Protein AF-A0A2D8XAM4-F1 (afdb_monomer_lite)

Secondary structure (DSSP, 8-state):
-----EE----------TT-SSHHHHHHHHHHTGGGTHHHHHHHHHHSPPEES--TTTSTT---TT-S---EEE-TTS-EEE-

Foldseek 3Di:
DDDWDWDWDDDDDFDDDPPDPDPVVVVVVCVVVVVRPVVVVVVCRVPTDIDTDDCAVVDPPRHPPPDPDWAKDADPVGDIDTD

Radius of gyration: 14.54 Å; chains: 1; bounding box: 30×20×47 Å

Structure (mmCIF, N/CA/C/O backbone):
data_AF-A0A2D8XAM4-F1
#
_entry.id   AF-A0A2D8XAM4-F1
#
loop_
_atom_site.group_PDB
_atom_site.id
_atom_site.type_symbol
_atom_site.label_atom_id
_atom_site.label_alt_id
_atom_site.label_comp_id
_atom_site.label_asym_id
_atom_site.label_entity_id
_atom_site.label_seq_id
_atom_site.pdbx_PDB_ins_code
_atom_site.Cartn_x
_atom_site.Cartn_y
_atom_site.Cartn_z
_atom_site.occupancy
_atom_site.B_iso_or_equiv
_atom_site.auth_seq_id
_atom_site.auth_comp_id
_atom_site.auth_asym_id
_atom_site.auth_atom_id
_atom_site.pdbx_PDB_model_num
ATOM 1 N N . MET A 1 1 ? -13.925 6.512 28.802 1.00 70.25 1 MET A N 1
ATOM 2 C CA . MET A 1 1 ? -13.967 6.592 27.327 1.00 70.25 1 MET A CA 1
ATOM 3 C C . MET A 1 1 ? -12.834 5.733 26.797 1.00 70.25 1 MET A C 1
ATOM 5 O O . MET A 1 1 ? -11.733 5.867 27.313 1.00 70.25 1 MET A O 1
ATOM 9 N N . GLN A 1 2 ? -13.109 4.828 25.861 1.00 92.06 2 GLN A N 1
ATOM 10 C CA . GLN A 1 2 ? -12.108 3.962 25.231 1.00 92.06 2 GLN A CA 1
ATOM 11 C C . GLN A 1 2 ? -12.258 4.093 23.709 1.00 92.06 2 GLN A C 1
ATOM 13 O O . GLN A 1 2 ? -13.380 4.212 23.219 1.00 92.06 2 GLN A O 1
ATOM 18 N N . ARG A 1 3 ? -11.125 4.162 22.997 1.00 94.81 3 ARG A N 1
ATOM 19 C CA . ARG A 1 3 ? -11.036 4.244 21.533 1.00 94.81 3 ARG A CA 1
ATOM 20 C C . ARG A 1 3 ? -10.399 2.956 21.020 1.00 94.81 3 ARG A C 1
ATOM 22 O O . ARG A 1 3 ? -9.342 2.580 21.521 1.00 94.81 3 ARG A O 1
ATOM 29 N N . SER A 1 4 ? -11.007 2.348 20.009 1.00 94.88 4 SER A N 1
ATOM 30 C CA . SER A 1 4 ? -10.440 1.222 19.258 1.00 94.88 4 SER A CA 1
ATOM 31 C C . SER A 1 4 ? -10.079 1.671 17.846 1.00 94.88 4 SER A C 1
ATOM 33 O O . SER A 1 4 ? -10.769 2.519 17.281 1.00 94.88 4 SER A O 1
ATOM 35 N N . VAL A 1 5 ? -9.001 1.115 17.299 1.00 94.25 5 VAL A N 1
ATOM 36 C CA . VAL A 1 5 ? -8.537 1.345 15.924 1.00 94.25 5 VAL A CA 1
ATOM 37 C C . VAL A 1 5 ? -8.556 0.007 15.201 1.00 94.25 5 VAL A C 1
ATOM 39 O O . VAL A 1 5 ? -8.253 -1.024 15.809 1.00 94.25 5 VAL A O 1
ATOM 42 N N . TYR A 1 6 ? -8.950 0.042 13.935 1.00 96.50 6 TYR A N 1
ATOM 43 C CA . TYR A 1 6 ? -8.977 -1.116 13.060 1.00 96.50 6 TYR A CA 1
ATOM 44 C C . TYR A 1 6 ? -8.388 -0.735 11.707 1.00 96.50 6 TYR A C 1
ATOM 46 O O . TYR A 1 6 ? -8.489 0.425 11.310 1.00 96.50 6 TYR A O 1
ATOM 54 N N . HIS A 1 7 ? -7.850 -1.720 10.999 1.00 96.81 7 HIS A N 1
ATOM 55 C CA . HIS A 1 7 ? -7.324 -1.569 9.649 1.00 96.81 7 HIS A CA 1
ATOM 56 C C . HIS A 1 7 ? -7.833 -2.690 8.733 1.00 96.81 7 HIS A C 1
ATOM 58 O O . HIS A 1 7 ? -8.418 -3.682 9.185 1.00 96.81 7 HIS A O 1
ATOM 64 N N . LYS A 1 8 ? -7.607 -2.514 7.432 1.00 97.44 8 LYS A N 1
ATOM 65 C CA . LYS A 1 8 ? -7.719 -3.553 6.406 1.00 97.44 8 LYS A CA 1
ATOM 66 C C . LYS A 1 8 ? -6.402 -3.595 5.641 1.00 97.44 8 LYS A C 1
ATOM 68 O O . LYS A 1 8 ? -5.777 -2.556 5.459 1.00 97.44 8 LYS A O 1
ATOM 73 N N . TYR A 1 9 ? -6.010 -4.785 5.213 1.00 97.00 9 TYR A N 1
ATOM 74 C CA . TYR A 1 9 ? -4.840 -5.012 4.375 1.00 97.00 9 TYR A CA 1
ATOM 75 C C . TYR A 1 9 ? -5.248 -5.914 3.222 1.00 97.00 9 TYR A C 1
ATOM 77 O O . TYR A 1 9 ? -5.894 -6.940 3.452 1.00 97.00 9 TYR A O 1
ATOM 85 N N . VAL A 1 10 ? -4.900 -5.511 2.006 1.00 97.38 10 VAL A N 1
ATOM 86 C CA . VAL A 1 10 ? -5.152 -6.270 0.784 1.00 97.38 10 VAL A CA 1
ATOM 87 C C . VAL A 1 10 ? -3.978 -6.099 -0.167 1.00 97.38 10 VAL A C 1
ATOM 89 O O . VAL A 1 10 ? -3.253 -5.109 -0.099 1.00 97.38 10 VAL A O 1
ATOM 92 N N . GLU A 1 11 ? -3.829 -7.058 -1.068 1.00 96.38 11 GLU A N 1
ATOM 93 C CA . GLU A 1 11 ? -2.834 -7.057 -2.132 1.00 96.38 11 GLU A CA 1
ATOM 94 C C . GLU A 1 11 ? -3.507 -7.553 -3.410 1.00 96.38 11 GLU A C 1
ATOM 96 O O . GLU A 1 11 ? -4.405 -8.399 -3.357 1.00 96.38 11 GLU A O 1
ATOM 101 N N . VAL A 1 12 ? -3.067 -7.037 -4.554 1.00 96.62 12 VAL A N 1
ATOM 102 C CA . VAL A 1 12 ? -3.467 -7.534 -5.873 1.00 96.62 12 VAL A CA 1
ATOM 103 C C . VAL A 1 12 ? -2.231 -7.667 -6.748 1.00 96.62 12 VAL A C 1
ATOM 105 O O . VAL A 1 12 ? -1.285 -6.890 -6.625 1.00 96.62 12 VAL A O 1
ATOM 108 N N . GLU A 1 13 ? -2.251 -8.638 -7.651 1.00 95.81 13 GLU A N 1
ATOM 109 C CA . GLU A 1 13 ? -1.200 -8.822 -8.647 1.00 95.81 13 GLU A CA 1
ATOM 110 C C . GLU A 1 13 ? -1.617 -8.153 -9.959 1.00 95.81 13 GLU A C 1
ATOM 112 O O . GLU A 1 13 ? -2.736 -8.347 -10.441 1.00 95.81 13 GLU A O 1
ATOM 117 N N . VAL A 1 14 ? -0.713 -7.371 -10.550 1.00 92.75 14 VAL A N 1
ATOM 118 C CA . VAL A 1 14 ? -0.909 -6.758 -11.868 1.00 92.75 14 VAL A CA 1
ATOM 119 C C . VAL A 1 14 ? 0.304 -6.977 -12.753 1.00 92.75 14 VAL A C 1
ATOM 121 O O . VAL A 1 14 ? 1.449 -6.902 -12.309 1.00 92.75 14 VAL A O 1
ATOM 124 N N . GLU A 1 15 ? 0.055 -7.216 -14.037 1.00 91.38 15 GLU A N 1
ATOM 125 C CA . GLU A 1 15 ? 1.119 -7.314 -15.026 1.00 91.38 15 GLU A CA 1
ATOM 126 C C . GLU A 1 15 ? 1.585 -5.916 -15.441 1.00 91.38 15 GLU A C 1
ATOM 128 O O . GLU A 1 15 ? 0.796 -5.067 -15.865 1.00 91.38 15 GLU A O 1
ATOM 133 N N . VAL A 1 16 ? 2.895 -5.685 -15.361 1.00 88.69 16 VAL A N 1
ATOM 134 C CA . VAL A 1 16 ? 3.533 -4.450 -15.8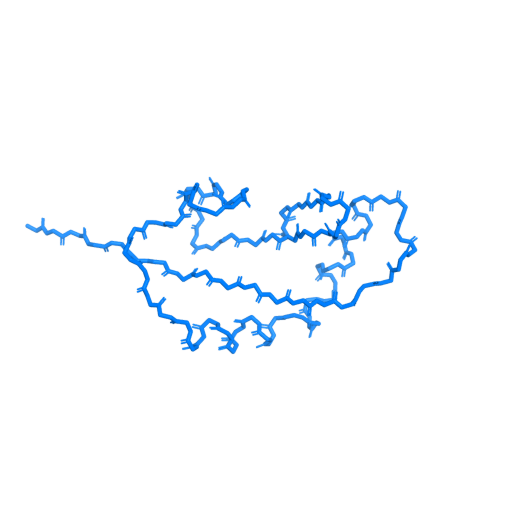21 1.00 88.69 16 VAL A CA 1
ATOM 135 C C . VAL A 1 16 ? 4.592 -4.755 -16.885 1.00 88.69 16 VAL A C 1
ATOM 137 O O . VAL A 1 16 ? 5.181 -5.840 -16.882 1.00 88.69 16 VAL A O 1
ATOM 140 N N . PRO A 1 17 ? 4.871 -3.828 -17.819 1.00 86.38 17 PRO A N 1
ATOM 141 C CA . PRO A 1 17 ? 5.924 -4.020 -18.811 1.00 86.38 17 PRO A CA 1
ATOM 142 C C . PRO A 1 17 ? 7.294 -4.297 -18.168 1.00 86.38 17 PRO A C 1
ATOM 144 O O . PRO A 1 17 ? 7.748 -3.549 -17.315 1.00 86.38 17 PRO A O 1
ATOM 147 N N . TYR A 1 18 ? 8.027 -5.313 -18.634 1.00 76.88 18 TYR A N 1
ATOM 148 C CA . TYR A 1 18 ? 9.372 -5.643 -18.116 1.00 76.88 18 TYR A CA 1
ATOM 149 C C . TYR A 1 18 ? 10.468 -4.630 -18.532 1.00 76.88 18 TYR A C 1
ATOM 151 O O . TYR A 1 18 ? 11.660 -4.853 -18.348 1.00 76.88 18 TYR A O 1
ATOM 159 N N . THR A 1 19 ? 10.093 -3.526 -19.176 1.00 79.75 19 THR A N 1
ATOM 160 C CA . THR A 1 19 ? 11.022 -2.621 -19.867 1.00 79.75 19 THR A CA 1
ATOM 161 C C . THR A 1 19 ? 11.533 -1.466 -19.012 1.00 79.75 19 THR A C 1
ATOM 163 O O . THR A 1 19 ? 12.292 -0.652 -19.530 1.00 79.75 19 THR A O 1
ATOM 166 N N . PHE A 1 20 ? 11.115 -1.351 -17.750 1.00 81.81 20 PHE A N 1
ATOM 167 C CA . PHE A 1 20 ? 11.536 -0.242 -16.894 1.00 81.81 20 PHE A CA 1
ATOM 168 C C . PHE A 1 20 ? 13.014 -0.359 -16.529 1.00 81.81 20 PHE A C 1
ATOM 170 O O . PHE A 1 20 ? 13.500 -1.417 -16.131 1.00 81.81 20 PHE A O 1
ATOM 177 N N . THR A 1 21 ? 13.729 0.750 -16.675 1.00 73.62 21 THR A N 1
ATOM 178 C CA . THR A 1 21 ? 15.168 0.844 -16.415 1.00 73.62 21 THR A CA 1
ATOM 179 C C . THR A 1 21 ? 15.486 1.414 -15.036 1.00 73.62 21 THR A C 1
ATOM 181 O O . THR A 1 21 ? 16.632 1.320 -14.591 1.00 73.62 21 THR A O 1
ATOM 184 N N . SER A 1 22 ? 14.492 1.968 -14.339 1.00 82.69 22 SER A N 1
ATOM 185 C CA . SER A 1 22 ? 14.611 2.421 -12.954 1.00 82.69 22 SER A CA 1
ATOM 186 C C . SER A 1 22 ? 13.306 2.264 -12.171 1.00 82.69 22 SER A C 1
ATOM 188 O O . SER A 1 22 ? 12.211 2.280 -12.737 1.00 82.69 22 SER A O 1
ATOM 190 N N . ASP A 1 23 ? 13.428 2.207 -10.843 1.00 83.75 23 ASP A N 1
ATOM 191 C CA . ASP A 1 23 ? 12.282 2.180 -9.925 1.00 83.75 23 ASP A CA 1
ATOM 192 C C . ASP A 1 23 ? 11.388 3.426 -10.090 1.00 83.75 23 ASP A C 1
ATOM 194 O O . ASP A 1 23 ? 10.171 3.344 -9.960 1.00 83.75 23 ASP A O 1
ATOM 198 N N . SER A 1 24 ? 11.970 4.578 -10.452 1.00 87.00 24 SER A N 1
ATOM 199 C CA . SER A 1 24 ? 11.214 5.815 -10.692 1.00 87.00 24 SER A CA 1
ATOM 200 C C . SER A 1 24 ? 10.313 5.733 -11.926 1.00 87.00 24 SER A C 1
ATOM 202 O O . SER A 1 24 ? 9.204 6.256 -11.901 1.00 87.00 24 SER A O 1
ATOM 204 N N . GLU A 1 25 ? 10.776 5.090 -13.005 1.00 89.69 25 GLU A N 1
ATOM 205 C CA . GLU A 1 25 ? 9.972 4.899 -14.219 1.00 89.69 25 GLU A CA 1
ATOM 206 C C . GLU A 1 25 ? 8.794 3.961 -13.952 1.00 89.69 25 GLU A C 1
ATOM 208 O O . GLU A 1 25 ? 7.682 4.218 -14.413 1.00 89.69 25 GLU A O 1
ATOM 213 N N . LEU A 1 26 ? 9.028 2.899 -13.176 1.00 89.75 26 LEU A N 1
ATOM 214 C CA . LEU A 1 26 ? 7.974 1.984 -12.757 1.00 89.75 26 LEU A CA 1
ATOM 215 C C . LEU A 1 26 ? 6.961 2.678 -11.837 1.00 89.75 26 LEU A C 1
ATOM 217 O O . LEU A 1 26 ? 5.760 2.548 -12.058 1.00 89.75 26 LEU A O 1
ATOM 221 N N . GLN A 1 27 ? 7.417 3.442 -10.842 1.00 90.81 27 GLN A N 1
ATOM 222 C CA . GLN A 1 27 ? 6.524 4.179 -9.945 1.00 90.81 27 GLN A CA 1
ATOM 223 C C . GLN A 1 27 ? 5.657 5.184 -10.718 1.00 90.81 27 GLN A C 1
ATOM 225 O O . GLN A 1 27 ? 4.441 5.214 -10.540 1.00 90.81 27 GLN A O 1
ATOM 230 N N . GLU A 1 28 ? 6.253 5.961 -11.628 1.00 92.69 28 GLU A N 1
ATOM 231 C CA . GLU A 1 28 ? 5.509 6.892 -12.483 1.00 92.69 28 GLU A CA 1
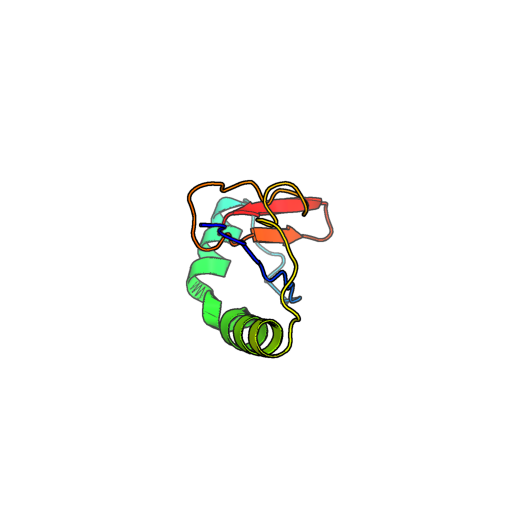ATOM 232 C C . GLU A 1 28 ? 4.511 6.154 -13.392 1.00 92.69 28 GLU A C 1
ATOM 234 O O . GLU A 1 28 ? 3.399 6.637 -13.623 1.00 92.69 28 GLU A O 1
ATOM 239 N N . TYR A 1 29 ? 4.879 4.975 -13.901 1.00 93.75 29 TYR A N 1
ATOM 240 C CA . TYR A 1 29 ? 3.969 4.136 -14.673 1.00 93.75 29 TYR A CA 1
ATOM 241 C C . TYR A 1 29 ? 2.783 3.664 -13.831 1.00 93.75 29 TYR A C 1
ATOM 243 O O . TYR A 1 29 ? 1.650 3.804 -14.283 1.00 93.75 29 TYR A O 1
ATOM 251 N N . LEU A 1 30 ? 3.019 3.138 -12.629 1.00 94.31 30 LEU A N 1
ATOM 252 C CA . LEU A 1 30 ? 1.958 2.661 -11.740 1.00 94.31 30 LEU A CA 1
ATOM 253 C C . LEU A 1 30 ? 0.992 3.795 -11.383 1.00 94.31 30 LEU A C 1
ATOM 255 O O . LEU A 1 30 ? -0.208 3.634 -11.569 1.00 94.31 30 LEU A O 1
ATOM 259 N N . GLN A 1 31 ? 1.508 4.975 -11.025 1.00 93.75 31 GLN A N 1
ATOM 260 C CA . GLN A 1 31 ? 0.681 6.156 -10.745 1.00 93.75 31 GLN A CA 1
ATOM 261 C C . GLN A 1 31 ? -0.171 6.581 -11.953 1.00 93.75 31 GLN A C 1
ATOM 263 O O . GLN A 1 31 ? -1.342 6.917 -11.810 1.00 93.75 31 GLN A O 1
ATOM 268 N N . LYS A 1 32 ? 0.381 6.548 -13.174 1.00 95.88 32 LYS A N 1
ATOM 269 C CA . LYS A 1 32 ? -0.381 6.881 -14.395 1.00 95.88 32 LYS A CA 1
ATOM 270 C C . LYS A 1 32 ? -1.374 5.799 -14.809 1.00 95.88 32 LYS A C 1
ATOM 272 O O . LYS A 1 32 ? -2.301 6.083 -15.566 1.00 95.88 32 LYS A O 1
ATOM 277 N N . ASN A 1 33 ? -1.160 4.567 -14.363 1.00 95.38 33 ASN A N 1
ATOM 278 C CA . ASN A 1 33 ? -1.954 3.406 -14.731 1.00 95.38 33 ASN A CA 1
ATOM 279 C C . ASN A 1 33 ? -2.658 2.803 -13.509 1.00 95.38 33 ASN A C 1
ATOM 281 O O . ASN A 1 33 ? -2.857 1.594 -13.455 1.00 95.38 33 ASN A O 1
ATOM 285 N N . GLU A 1 34 ? -3.085 3.644 -12.561 1.00 96.06 34 GLU A N 1
ATOM 286 C CA . GLU A 1 34 ? -3.789 3.200 -11.348 1.00 96.06 34 GLU A CA 1
ATOM 287 C C . GLU A 1 34 ? -5.053 2.388 -11.658 1.00 96.06 34 GLU A C 1
ATOM 289 O O . GLU A 1 34 ? -5.394 1.456 -10.938 1.00 96.06 34 GLU A O 1
ATOM 294 N N . HIS A 1 35 ? -5.684 2.661 -12.805 1.00 95.81 35 HIS A N 1
ATOM 295 C CA . HIS A 1 35 ? -6.820 1.904 -13.332 1.00 95.81 35 HIS A CA 1
ATOM 296 C C . HIS A 1 35 ? -6.548 0.397 -13.509 1.00 95.81 35 HIS A C 1
ATOM 298 O O . HIS A 1 35 ? -7.493 -0.369 -13.658 1.00 95.81 35 HIS A O 1
ATOM 304 N N . LEU A 1 36 ? -5.282 -0.041 -13.522 1.00 95.69 36 LEU A N 1
ATOM 305 C CA . LEU A 1 36 ? -4.920 -1.459 -13.587 1.00 95.69 36 LEU A CA 1
ATOM 306 C C . LEU A 1 36 ? -5.193 -2.204 -12.274 1.00 95.69 36 LEU A C 1
ATOM 308 O O . LEU A 1 36 ? -5.386 -3.417 -12.307 1.00 95.69 36 LEU A O 1
ATOM 312 N N . TYR A 1 37 ? -5.181 -1.507 -11.135 1.00 95.81 37 TYR A N 1
ATOM 313 C CA . TYR A 1 37 ? -5.288 -2.127 -9.811 1.00 95.81 37 TYR A CA 1
ATOM 314 C C . TYR A 1 37 ? -6.346 -1.502 -8.900 1.00 95.81 37 TYR A C 1
ATOM 316 O O . TYR A 1 37 ? -6.795 -2.183 -7.984 1.00 95.81 37 TYR A O 1
ATOM 324 N N . ILE A 1 38 ? -6.757 -0.249 -9.119 1.00 96.50 38 ILE A N 1
ATOM 325 C CA . ILE A 1 38 ? -7.608 0.488 -8.174 1.00 96.50 38 ILE A CA 1
ATOM 326 C C . ILE A 1 38 ? -8.960 -0.194 -7.938 1.00 96.50 38 ILE A C 1
ATOM 328 O O . ILE A 1 38 ? -9.326 -0.419 -6.789 1.00 96.50 38 ILE A O 1
ATOM 332 N N . ASP A 1 39 ? -9.639 -0.633 -9.001 1.00 97.25 39 ASP A N 1
ATOM 333 C CA . ASP A 1 39 ? -10.942 -1.299 -8.889 1.00 97.25 39 ASP A CA 1
ATOM 334 C C . ASP A 1 39 ? -10.821 -2.648 -8.158 1.00 97.25 39 ASP A C 1
ATOM 336 O O . ASP A 1 39 ? -11.655 -2.986 -7.320 1.00 97.25 39 ASP A O 1
ATOM 340 N N . ASN A 1 40 ? -9.743 -3.396 -8.425 1.00 98.00 40 ASN A N 1
ATOM 341 C CA . ASN A 1 40 ? -9.482 -4.681 -7.770 1.00 98.00 40 ASN A CA 1
ATOM 342 C C . ASN A 1 40 ? -9.151 -4.495 -6.282 1.00 98.00 40 ASN A C 1
ATOM 344 O O . ASN A 1 40 ? -9.568 -5.300 -5.450 1.00 98.00 40 ASN A O 1
ATOM 348 N N . ILE A 1 41 ? -8.403 -3.441 -5.939 1.00 97.50 41 ILE A N 1
ATOM 349 C CA . ILE A 1 41 ? -8.118 -3.083 -4.547 1.00 97.50 41 ILE A CA 1
ATOM 350 C C . ILE A 1 41 ? -9.410 -2.683 -3.836 1.00 97.50 41 ILE A C 1
ATOM 352 O O . ILE A 1 41 ? -9.661 -3.180 -2.741 1.00 97.50 41 ILE A O 1
ATOM 356 N N . ASP A 1 42 ? -10.252 -1.850 -4.447 1.00 97.56 42 ASP A N 1
ATOM 357 C CA . ASP A 1 42 ? -11.527 -1.430 -3.860 1.00 97.56 42 ASP A CA 1
ATOM 358 C C . ASP A 1 42 ? -12.462 -2.624 -3.609 1.00 97.56 42 ASP A C 1
ATOM 360 O O . ASP A 1 42 ? -13.042 -2.743 -2.522 1.00 97.56 42 ASP A O 1
ATOM 364 N N . GLU A 1 43 ? -12.568 -3.546 -4.571 1.00 98.12 43 GLU A N 1
ATOM 365 C CA . GLU A 1 43 ? -13.317 -4.796 -4.412 1.00 98.12 43 GLU A CA 1
ATOM 366 C C . GLU A 1 43 ? -12.748 -5.628 -3.254 1.00 98.12 43 GLU A C 1
ATOM 368 O O . GLU A 1 43 ? -13.483 -5.956 -2.315 1.00 98.12 43 GLU A O 1
ATOM 373 N N . ALA A 1 44 ? -11.434 -5.869 -3.237 1.00 98.06 44 ALA A N 1
ATOM 374 C CA . ALA A 1 44 ? -10.772 -6.630 -2.180 1.00 98.06 44 ALA A CA 1
ATOM 375 C C . ALA A 1 44 ? -10.946 -5.983 -0.795 1.00 98.06 44 ALA A C 1
ATOM 377 O O . ALA A 1 44 ? -11.226 -6.674 0.188 1.00 98.06 44 ALA A O 1
ATOM 378 N N . ILE A 1 45 ? -10.833 -4.654 -0.687 1.00 97.19 45 ILE A N 1
ATOM 379 C CA . ILE A 1 45 ? -11.074 -3.915 0.559 1.00 97.19 45 ILE A CA 1
ATOM 380 C C . ILE A 1 45 ? -12.521 -4.102 1.006 1.00 97.19 45 ILE A C 1
ATOM 382 O O . ILE A 1 45 ? -12.767 -4.260 2.207 1.00 97.19 45 ILE A O 1
ATOM 386 N N . SER A 1 46 ? -13.486 -4.075 0.083 1.00 97.62 46 SER A N 1
ATOM 387 C CA . SER A 1 46 ? -14.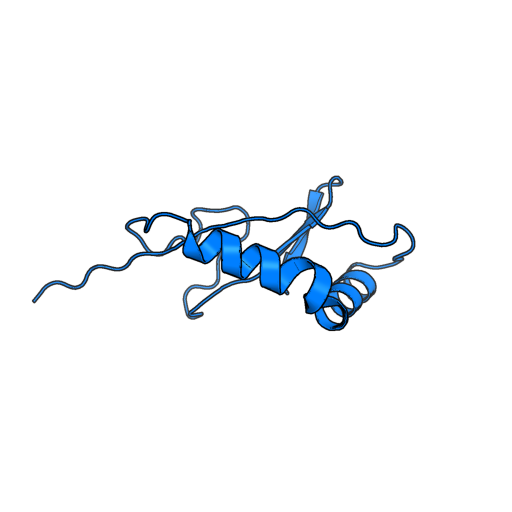904 -4.230 0.415 1.00 97.62 46 SER A CA 1
ATOM 388 C C . SER A 1 46 ? -15.201 -5.588 1.064 1.00 97.62 46 SER A C 1
ATOM 390 O O . SER A 1 46 ? -15.973 -5.648 2.026 1.00 97.62 46 SER A O 1
ATOM 392 N N . GLU A 1 47 ? -14.505 -6.640 0.626 1.00 97.81 47 GLU A N 1
ATOM 393 C CA . GLU A 1 47 ? -14.650 -8.015 1.112 1.00 97.81 47 GLU A CA 1
ATOM 394 C C . GLU A 1 47 ? -13.762 -8.335 2.326 1.00 97.81 47 GLU A C 1
ATOM 396 O O . GLU A 1 47 ? -14.074 -9.230 3.117 1.00 97.81 47 GLU A O 1
ATOM 401 N N . ALA A 1 48 ? -12.666 -7.594 2.513 1.00 97.75 48 ALA A N 1
ATOM 402 C CA . ALA A 1 48 ? -11.718 -7.831 3.592 1.00 97.75 48 ALA A CA 1
ATOM 403 C C . ALA A 1 48 ? -12.321 -7.581 4.984 1.00 97.75 48 ALA A C 1
ATOM 405 O O . ALA A 1 48 ? -13.066 -6.624 5.233 1.00 97.75 48 ALA A O 1
ATOM 406 N N . ASN A 1 49 ? -11.927 -8.424 5.940 1.00 97.31 49 ASN A N 1
ATOM 407 C CA . ASN A 1 49 ? -12.322 -8.290 7.339 1.00 97.31 49 ASN A CA 1
ATOM 408 C C . ASN A 1 49 ? -11.549 -7.165 8.037 1.00 97.31 49 ASN A C 1
ATOM 410 O O . ASN A 1 49 ? -10.369 -6.944 7.774 1.00 97.31 49 ASN A O 1
ATOM 414 N N . LEU A 1 50 ? -12.210 -6.490 8.982 1.00 97.56 50 LEU A N 1
ATOM 415 C CA . LEU A 1 50 ? -11.548 -5.535 9.872 1.00 97.56 50 LEU A CA 1
ATOM 416 C C . LEU A 1 50 ? -10.621 -6.268 10.844 1.00 97.56 50 LEU A C 1
ATOM 418 O O . LEU A 1 50 ? -11.042 -7.207 11.523 1.00 97.56 50 LEU A O 1
ATOM 422 N N . GLN A 1 51 ? -9.390 -5.783 10.955 1.00 97.50 51 GLN A N 1
ATOM 423 C CA . GLN A 1 51 ? -8.384 -6.289 11.882 1.00 97.50 51 GLN A CA 1
ATOM 424 C C . GLN A 1 51 ? -8.145 -5.271 12.995 1.00 97.50 51 GLN A C 1
ATOM 426 O O . GLN A 1 51 ? -8.106 -4.070 12.744 1.00 97.50 51 GLN A O 1
ATOM 431 N N . TYR A 1 52 ? -8.045 -5.733 14.242 1.00 96.94 52 TYR A N 1
ATOM 432 C CA . TYR A 1 52 ? -7.808 -4.855 15.389 1.00 96.94 52 TYR A CA 1
ATOM 433 C C . TYR A 1 52 ? -6.343 -4.418 15.440 1.00 96.94 52 TYR A C 1
ATOM 435 O O . TYR A 1 52 ? -5.461 -5.266 15.378 1.00 96.94 52 TYR A O 1
ATOM 443 N N . GLY A 1 53 ? -6.098 -3.121 15.633 1.00 95.56 53 GLY A N 1
ATOM 444 C CA . GLY A 1 53 ? -4.756 -2.534 15.579 1.00 95.56 53 GLY A CA 1
ATOM 445 C C . GLY A 1 53 ? -4.614 -1.551 14.420 1.00 95.56 53 GLY A C 1
ATOM 446 O O . GLY A 1 53 ? -5.523 -1.414 13.599 1.00 95.56 53 GLY A O 1
ATO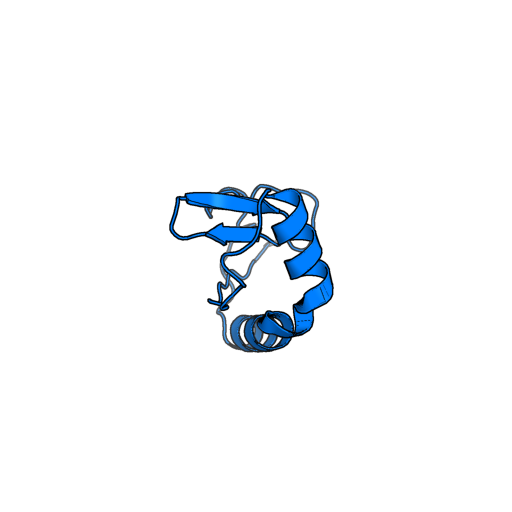M 447 N N . SER A 1 54 ? -3.493 -0.832 14.373 1.00 94.25 54 SER A N 1
ATOM 448 C CA . SER A 1 54 ? -3.212 0.135 13.306 1.00 94.25 54 SER A CA 1
ATOM 449 C C . SER A 1 54 ? -2.701 -0.512 12.021 1.00 94.25 54 SER A C 1
ATOM 451 O O . SER A 1 54 ? -2.776 0.139 10.989 1.00 94.25 54 SER A O 1
ATOM 453 N N . GLY A 1 55 ? -2.163 -1.738 12.057 1.00 94.81 55 GLY A N 1
ATOM 454 C CA . GLY A 1 55 ? -1.552 -2.374 10.879 1.00 94.81 55 GLY A CA 1
ATOM 455 C C . GLY A 1 55 ? -0.153 -1.841 10.533 1.00 94.81 55 GLY A C 1
ATOM 456 O O . GLY A 1 55 ? 0.560 -2.438 9.732 1.00 94.81 55 GLY A O 1
ATOM 457 N N . VAL A 1 56 ? 0.260 -0.736 11.160 1.00 94.94 56 VAL A N 1
ATOM 458 C CA . VAL A 1 56 ? 1.590 -0.125 11.022 1.00 94.94 56 VAL A CA 1
ATOM 459 C C . VAL A 1 56 ? 2.658 -1.080 11.550 1.00 94.94 56 VAL A C 1
ATOM 461 O O . VAL A 1 56 ? 2.554 -1.563 12.675 1.00 94.94 56 VAL A O 1
ATOM 464 N N . GLU A 1 57 ? 3.675 -1.333 10.730 1.00 94.62 57 GLU A N 1
ATOM 465 C CA . GLU A 1 57 ? 4.763 -2.299 10.936 1.00 94.62 57 GLU A CA 1
ATOM 466 C C . GLU A 1 57 ? 4.313 -3.770 11.061 1.00 94.62 57 GLU A C 1
ATOM 468 O O . GLU A 1 57 ? 5.139 -4.648 11.314 1.00 94.62 57 GLU A O 1
ATOM 473 N N . GLU A 1 58 ? 3.027 -4.074 10.843 1.00 95.31 58 GLU A N 1
ATOM 474 C CA . GLU A 1 58 ? 2.511 -5.452 10.834 1.00 95.31 58 GLU A CA 1
ATOM 475 C C . GLU A 1 58 ? 2.739 -6.140 9.476 1.00 95.31 58 GLU A C 1
ATOM 477 O O . GLU A 1 58 ? 2.882 -7.362 9.414 1.00 95.31 58 GLU A O 1
ATOM 482 N N . TYR A 1 59 ? 2.844 -5.351 8.400 1.00 93.00 59 TYR A N 1
ATOM 483 C CA . TYR A 1 59 ? 3.096 -5.811 7.032 1.00 93.00 59 TYR A CA 1
ATOM 484 C C . TYR A 1 59 ? 4.395 -5.219 6.489 1.00 93.00 59 TYR A C 1
ATOM 486 O O . TYR A 1 59 ? 4.826 -4.131 6.879 1.00 93.00 59 TYR A O 1
ATOM 494 N N . ARG A 1 60 ? 5.051 -5.945 5.579 1.00 90.25 60 ARG A N 1
ATOM 495 C CA . ARG A 1 60 ? 6.394 -5.597 5.106 1.00 90.25 60 ARG A CA 1
ATOM 496 C C . ARG A 1 60 ? 6.413 -4.208 4.461 1.00 90.25 60 ARG A C 1
ATOM 498 O O . ARG A 1 60 ? 5.865 -3.991 3.389 1.00 90.25 60 ARG A O 1
ATOM 505 N N . GLY A 1 61 ? 7.130 -3.289 5.103 1.00 90.81 61 GLY A N 1
ATOM 506 C CA . GLY A 1 61 ? 7.330 -1.931 4.604 1.00 90.81 61 GLY A CA 1
ATOM 507 C C . GLY A 1 61 ? 6.156 -0.979 4.829 1.00 90.81 61 GLY A C 1
ATOM 508 O O . GLY A 1 61 ? 6.317 0.184 4.491 1.00 90.81 61 GLY A O 1
ATOM 509 N N . MET A 1 62 ? 5.035 -1.431 5.405 1.00 94.19 62 MET A N 1
ATOM 510 C CA . MET A 1 62 ? 3.925 -0.554 5.791 1.00 94.19 62 MET A CA 1
ATOM 511 C C . MET A 1 62 ? 4.278 0.148 7.107 1.00 94.19 62 MET A C 1
ATOM 513 O O . MET A 1 62 ? 4.248 -0.485 8.162 1.00 94.19 62 MET A O 1
ATOM 517 N N . CYS A 1 63 ? 4.682 1.415 7.061 1.00 94.94 63 CYS A N 1
ATOM 518 C CA . CYS A 1 63 ? 5.199 2.160 8.214 1.00 94.94 63 CYS A CA 1
ATOM 519 C C . CYS A 1 63 ? 4.652 3.592 8.370 1.00 94.94 63 CYS A C 1
ATOM 521 O O . CYS A 1 63 ? 5.086 4.308 9.277 1.00 94.94 63 CYS A O 1
ATOM 523 N N . GLU A 1 64 ? 3.692 4.018 7.547 1.00 93.38 64 GLU A N 1
ATOM 524 C CA . GLU A 1 64 ? 3.143 5.378 7.586 1.00 93.38 64 GLU A CA 1
ATOM 525 C C . GLU A 1 64 ? 2.159 5.561 8.754 1.00 93.38 64 GLU A C 1
ATOM 527 O O . GLU A 1 64 ? 0.962 5.299 8.656 1.00 93.38 64 GLU A O 1
ATOM 532 N N . LEU A 1 65 ? 2.667 6.034 9.896 1.00 92.19 65 LEU A N 1
ATOM 533 C CA . LEU A 1 65 ? 1.893 6.161 11.140 1.00 92.19 65 LEU A CA 1
ATOM 534 C C . LEU A 1 65 ? 0.787 7.230 11.086 1.00 92.19 65 LEU A C 1
ATOM 536 O O . LEU A 1 65 ? -0.214 7.115 11.796 1.00 92.19 65 LEU A O 1
ATOM 540 N N . GLU A 1 66 ? 1.000 8.297 10.315 1.00 92.31 66 GLU A N 1
ATOM 541 C CA . GLU A 1 66 ? 0.106 9.463 10.266 1.00 92.31 66 GLU A CA 1
ATOM 542 C C . GLU A 1 66 ? -0.851 9.444 9.065 1.00 92.31 66 GLU A C 1
ATOM 544 O O . GLU A 1 66 ? -1.720 10.311 8.971 1.00 92.31 66 GLU A O 1
ATOM 549 N N . ALA A 1 67 ? -0.705 8.475 8.157 1.00 91.81 67 ALA A N 1
ATOM 550 C CA . ALA A 1 67 ? -1.543 8.361 6.973 1.00 91.81 67 ALA A CA 1
ATOM 551 C C . ALA A 1 67 ? -2.813 7.544 7.258 1.00 91.81 67 ALA A C 1
ATOM 553 O O . ALA A 1 67 ? -2.783 6.536 7.962 1.00 91.81 67 ALA A O 1
ATOM 554 N N . ASP A 1 68 ? -3.932 7.947 6.652 1.00 92.62 68 ASP A N 1
ATOM 555 C CA . ASP A 1 68 ? -5.187 7.181 6.707 1.00 92.62 68 ASP A CA 1
ATOM 556 C C . ASP A 1 68 ? -5.115 5.888 5.865 1.00 92.62 68 ASP A C 1
ATOM 558 O O . ASP A 1 68 ? -5.887 4.952 6.081 1.00 92.62 68 ASP A O 1
ATOM 562 N N . SER A 1 69 ? -4.186 5.838 4.903 1.00 93.50 69 SER A N 1
ATOM 563 C CA . SER A 1 69 ? -3.885 4.684 4.053 1.00 93.50 69 SER A CA 1
ATOM 564 C C . SER A 1 69 ? -2.445 4.756 3.547 1.00 93.50 69 SER A C 1
ATOM 566 O O . SER A 1 69 ? -1.976 5.846 3.216 1.00 93.50 69 SER A O 1
ATOM 56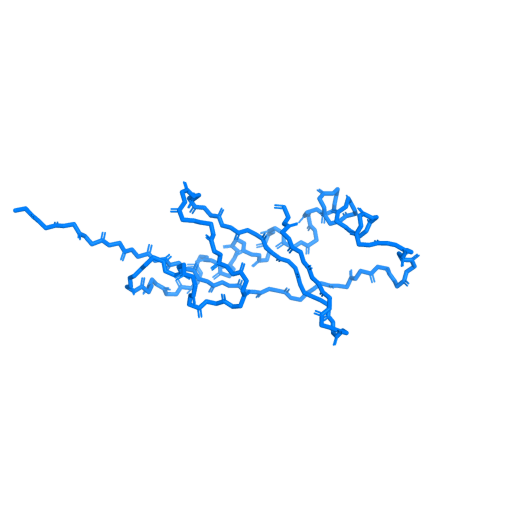8 N N . GLU A 1 70 ? -1.790 3.609 3.390 1.00 96.19 70 GLU A N 1
ATOM 569 C CA . GLU A 1 70 ? -0.477 3.488 2.754 1.00 96.19 70 GLU A CA 1
ATOM 570 C C . GLU A 1 70 ? -0.571 2.561 1.541 1.00 96.19 70 GLU A C 1
ATOM 572 O O . GLU A 1 70 ? -1.226 1.521 1.595 1.00 96.19 70 GLU A O 1
ATOM 577 N N . TRP A 1 71 ? 0.092 2.945 0.450 1.00 95.19 71 TRP A N 1
ATOM 578 C CA . TRP A 1 71 ? 0.114 2.189 -0.796 1.00 95.19 71 TRP A CA 1
ATOM 579 C C . TRP A 1 71 ? 1.543 1.795 -1.130 1.00 95.19 71 TRP A C 1
ATOM 581 O O . TRP A 1 71 ? 2.468 2.608 -1.056 1.00 95.19 71 TRP A O 1
ATOM 591 N N . ARG A 1 72 ? 1.727 0.529 -1.502 1.00 94.81 72 ARG A N 1
ATOM 592 C CA . ARG A 1 72 ? 3.031 -0.032 -1.843 1.00 94.81 72 ARG A CA 1
ATOM 593 C C . ARG A 1 72 ? 2.921 -0.967 -3.032 1.00 94.81 72 ARG A C 1
ATOM 595 O O . ARG A 1 72 ? 1.863 -1.532 -3.291 1.00 94.81 72 ARG A O 1
ATOM 602 N N . TYR A 1 73 ? 4.045 -1.160 -3.706 1.00 93.75 73 TYR A N 1
ATOM 603 C CA . TYR A 1 73 ? 4.226 -2.218 -4.690 1.00 93.75 73 TYR A CA 1
ATOM 604 C C . TYR A 1 73 ? 5.484 -3.026 -4.371 1.00 93.75 73 TYR A C 1
ATOM 606 O O . TYR A 1 73 ? 6.458 -2.494 -3.827 1.00 93.75 73 TYR A O 1
ATOM 614 N N . GLU A 1 74 ? 5.463 -4.304 -4.737 1.00 91.62 74 GLU A N 1
ATOM 615 C CA . GLU A 1 74 ? 6.608 -5.211 -4.701 1.00 91.62 74 GLU A CA 1
ATOM 616 C C . GLU A 1 74 ? 6.686 -5.967 -6.036 1.00 91.62 74 GLU A C 1
ATOM 618 O O . GLU A 1 74 ? 5.669 -6.285 -6.648 1.00 91.62 74 GLU A O 1
ATOM 623 N N . LEU A 1 75 ? 7.906 -6.201 -6.507 1.00 87.25 75 LEU A N 1
ATOM 624 C CA . LEU A 1 75 ? 8.232 -7.024 -7.664 1.00 87.25 75 LEU A CA 1
ATOM 625 C C . LEU A 1 75 ? 8.784 -8.373 -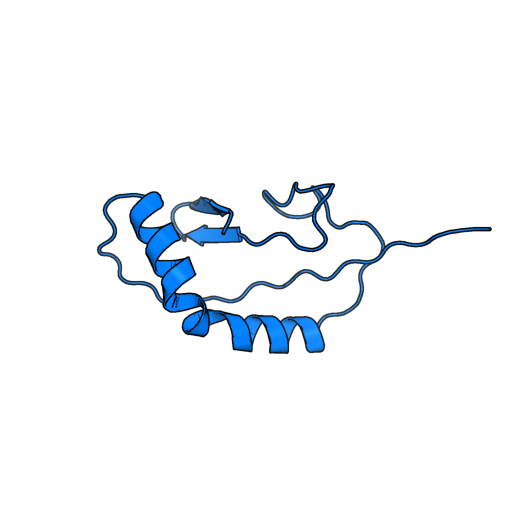7.194 1.00 87.25 75 LEU A C 1
ATOM 627 O O . LEU A 1 75 ? 9.431 -8.456 -6.151 1.00 87.25 75 LEU A O 1
ATOM 631 N N . ASP A 1 76 ? 8.672 -9.404 -8.032 1.00 85.00 76 ASP A N 1
ATOM 632 C CA . ASP A 1 76 ? 9.185 -10.758 -7.747 1.00 85.00 76 ASP A CA 1
ATOM 633 C C . ASP A 1 76 ? 10.683 -10.812 -7.406 1.00 85.00 76 ASP A C 1
ATOM 635 O O . ASP A 1 76 ? 11.159 -11.731 -6.739 1.00 85.00 76 ASP A O 1
ATOM 639 N N . ASN A 1 77 ? 11.459 -9.833 -7.879 1.00 82.56 77 ASN A N 1
ATOM 640 C CA . ASN A 1 77 ? 12.886 -9.724 -7.580 1.00 82.56 77 ASN A CA 1
ATOM 641 C C . ASN A 1 77 ? 13.178 -9.117 -6.190 1.00 82.56 77 ASN A C 1
ATOM 643 O O . ASN A 1 77 ? 14.347 -8.964 -5.833 1.00 82.56 77 ASN A O 1
ATOM 647 N N . GLY A 1 78 ? 12.141 -8.793 -5.412 1.00 81.38 78 GLY A N 1
ATOM 648 C CA . GLY A 1 78 ? 12.217 -8.220 -4.070 1.00 81.38 78 GLY A CA 1
ATOM 649 C C . GLY A 1 78 ? 12.383 -6.699 -4.030 1.00 81.38 78 GLY A C 1
ATOM 650 O O . GLY A 1 78 ? 12.479 -6.144 -2.931 1.00 81.38 78 GLY A O 1
ATOM 651 N N . ASN A 1 79 ? 12.430 -6.025 -5.186 1.00 84.44 79 ASN A N 1
ATOM 652 C CA . ASN A 1 79 ? 12.380 -4.566 -5.259 1.00 84.44 79 ASN A CA 1
ATOM 653 C C . ASN A 1 79 ? 10.946 -4.078 -5.038 1.00 84.44 79 ASN A C 1
ATOM 655 O O . ASN A 1 79 ? 9.986 -4.762 -5.373 1.00 84.44 79 ASN A O 1
ATOM 659 N N . GLY A 1 80 ? 10.790 -2.868 -4.515 1.00 88.25 80 GLY A N 1
ATOM 660 C CA . GLY A 1 80 ? 9.478 -2.286 -4.268 1.00 88.25 80 GLY A CA 1
ATOM 661 C C . GLY A 1 80 ? 9.582 -0.878 -3.710 1.00 88.25 80 GLY A C 1
ATOM 662 O O . GLY A 1 80 ? 10.672 -0.396 -3.395 1.00 88.25 80 GLY A O 1
ATOM 663 N N . GLY A 1 81 ? 8.440 -0.222 -3.561 1.00 90.94 81 GLY A N 1
ATOM 664 C CA . GLY A 1 81 ? 8.384 1.171 -3.141 1.00 90.94 81 GLY A CA 1
ATOM 665 C C . GLY A 1 81 ? 7.009 1.582 -2.641 1.00 90.94 81 GLY A C 1
ATOM 666 O O . GLY A 1 81 ? 6.069 0.788 -2.645 1.00 90.94 81 GLY A O 1
ATOM 667 N N . HIS A 1 82 ? 6.924 2.830 -2.193 1.00 92.31 82 HIS A N 1
ATOM 668 C CA . HIS A 1 82 ? 5.656 3.490 -1.893 1.00 92.31 82 HIS A CA 1
ATOM 669 C C . HIS A 1 82 ? 5.059 4.051 -3.191 1.00 92.31 82 HIS A C 1
ATOM 671 O O . HIS A 1 82 ? 5.815 4.426 -4.096 1.00 92.31 82 HIS A O 1
ATOM 677 N N . LEU A 1 83 ? 3.728 4.097 -3.278 1.00 89.75 83 LEU A N 1
ATOM 678 C CA . LEU A 1 83 ? 2.991 4.721 -4.384 1.00 89.75 83 LEU A CA 1
ATOM 679 C C . LEU A 1 83 ? 2.471 6.102 -4.010 1.00 89.75 83 LEU A C 1
ATOM 681 O O . LEU A 1 83 ? 1.935 6.246 -2.891 1.00 89.75 83 LEU A O 1
#

Sequence (83 aa):
MQRSVYHKYVEVEVEVPYTFTSDSELQEYLQKNEHLYIDNIDEAISEANLQYGSGVEEYRGMCELEADSEWRYELDNGNGGHL

pLDDT: mean 92.4, std 5.75, range [70.25, 98.12]